Protein AF-A0A330LSX6-F1 (afdb_monomer_lite)

Structure (mmCIF, N/CA/C/O backbone):
data_AF-A0A330LSX6-F1
#
_entry.id   AF-A0A330LSX6-F1
#
loop_
_atom_site.group_PDB
_atom_site.id
_atom_site.type_symbol
_atom_site.label_atom_id
_atom_site.label_alt_id
_atom_site.label_comp_id
_atom_site.label_asym_id
_atom_site.label_entity_id
_atom_site.label_seq_id
_atom_site.pdbx_PDB_ins_code
_atom_site.Cartn_x
_atom_site.Cartn_y
_atom_site.Cartn_z
_atom_site.occupancy
_atom_site.B_iso_or_equiv
_atom_s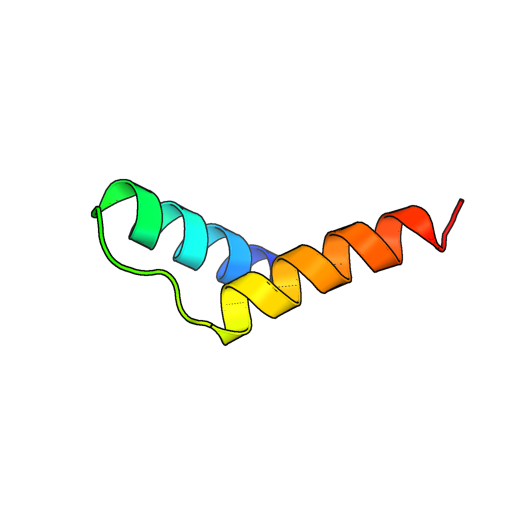ite.auth_seq_id
_atom_site.auth_comp_id
_atom_site.auth_asym_id
_atom_site.auth_atom_id
_atom_site.pdbx_PDB_model_num
ATOM 1 N N . MET A 1 1 ? -9.542 7.862 -11.317 1.00 66.00 1 MET A N 1
ATOM 2 C CA . MET A 1 1 ? -8.189 7.332 -11.012 1.00 66.00 1 MET A CA 1
ATOM 3 C C . MET A 1 1 ? -8.305 6.124 -10.085 1.00 66.00 1 MET A C 1
ATOM 5 O O . MET A 1 1 ? -8.677 6.299 -8.931 1.00 66.00 1 MET A O 1
ATOM 9 N N . LEU A 1 2 ? -8.008 4.917 -10.581 1.00 74.19 2 LEU A N 1
ATOM 10 C CA . LEU A 1 2 ? -8.114 3.653 -9.827 1.00 74.19 2 LEU A CA 1
ATOM 11 C C . LEU A 1 2 ? -7.183 3.604 -8.606 1.00 74.19 2 LEU A C 1
ATOM 13 O O . LEU A 1 2 ? -7.641 3.303 -7.510 1.00 74.19 2 LEU A O 1
ATOM 17 N N . VAL A 1 3 ? -5.920 4.005 -8.774 1.00 73.06 3 VAL A N 1
ATOM 18 C CA . VAL A 1 3 ? -4.914 4.059 -7.696 1.00 73.06 3 VAL A CA 1
ATOM 19 C C . VAL A 1 3 ? -5.343 5.003 -6.573 1.00 73.06 3 VAL A C 1
ATOM 21 O O . VAL A 1 3 ? -5.257 4.670 -5.399 1.00 73.06 3 VAL A O 1
ATOM 24 N N . ARG A 1 4 ? -5.889 6.169 -6.929 1.00 78.94 4 ARG A N 1
ATOM 25 C CA . ARG A 1 4 ? -6.328 7.179 -5.957 1.00 78.94 4 ARG A CA 1
ATOM 26 C C . ARG A 1 4 ? -7.524 6.706 -5.123 1.00 78.94 4 ARG A C 1
ATOM 28 O O . ARG A 1 4 ? -7.588 7.004 -3.939 1.00 78.94 4 ARG A O 1
ATOM 35 N N . ASN A 1 5 ? -8.442 5.944 -5.727 1.00 80.88 5 ASN A N 1
ATOM 36 C CA . ASN A 1 5 ? -9.570 5.318 -5.024 1.00 80.88 5 ASN A CA 1
ATOM 37 C C . ASN A 1 5 ? -9.168 4.086 -4.206 1.00 80.88 5 ASN A C 1
ATOM 39 O O . ASN A 1 5 ? -9.894 3.708 -3.290 1.00 80.88 5 ASN A O 1
ATOM 43 N N . ALA A 1 6 ? -8.069 3.429 -4.568 1.00 75.06 6 ALA A N 1
ATOM 44 C CA . ALA A 1 6 ? -7.470 2.363 -3.780 1.00 75.06 6 ALA A CA 1
ATOM 45 C C . ALA A 1 6 ? -6.869 2.975 -2.498 1.00 75.06 6 ALA A C 1
ATOM 47 O O . ALA A 1 6 ? -7.382 2.749 -1.405 1.00 75.06 6 ALA A O 1
ATOM 48 N N . ILE A 1 7 ? -5.943 3.931 -2.643 1.00 78.81 7 ILE A N 1
ATOM 49 C CA . ILE A 1 7 ? -5.313 4.636 -1.513 1.00 78.81 7 ILE A CA 1
ATOM 50 C C . ILE A 1 7 ? -6.360 5.209 -0.544 1.00 78.81 7 ILE A C 1
ATOM 52 O O . ILE A 1 7 ? -6.292 4.931 0.648 1.00 78.81 7 ILE A O 1
ATOM 56 N N . ARG A 1 8 ? -7.403 5.886 -1.049 1.00 82.69 8 ARG A N 1
ATOM 57 C CA . ARG A 1 8 ? -8.498 6.401 -0.205 1.00 82.69 8 ARG A CA 1
ATOM 58 C C . ARG A 1 8 ? -9.270 5.322 0.557 1.00 82.69 8 ARG A C 1
ATOM 60 O O . ARG A 1 8 ? -9.778 5.595 1.638 1.00 82.69 8 ARG A O 1
ATOM 67 N N . ARG A 1 9 ? -9.420 4.121 -0.009 1.00 79.25 9 ARG A N 1
ATOM 68 C CA . ARG A 1 9 ? -10.059 2.981 0.672 1.00 79.25 9 ARG A CA 1
ATOM 69 C C . ARG A 1 9 ? -9.155 2.420 1.749 1.00 79.25 9 ARG A C 1
ATOM 71 O O . ARG A 1 9 ? -9.645 2.143 2.834 1.00 79.25 9 ARG A O 1
ATOM 78 N N . LYS A 1 10 ? -7.858 2.290 1.457 1.00 77.06 10 LYS A N 1
ATOM 79 C CA . LYS A 1 10 ? -6.854 1.880 2.439 1.00 77.06 10 LYS A CA 1
ATOM 80 C C . LYS A 1 10 ? -6.839 2.841 3.631 1.00 77.06 10 LYS A C 1
ATOM 82 O O . LYS A 1 10 ? -6.980 2.375 4.753 1.00 77.06 10 LYS A O 1
ATOM 87 N N . GLU A 1 11 ? -6.766 4.148 3.374 1.00 79.31 11 GLU A N 1
ATOM 88 C CA . GLU A 1 11 ? -6.792 5.186 4.415 1.00 79.31 11 GLU A CA 1
ATOM 89 C C . GLU A 1 11 ? -8.087 5.139 5.230 1.00 79.31 11 GLU A C 1
ATOM 91 O O . GLU A 1 11 ? -8.047 5.182 6.451 1.00 79.31 11 GLU A O 1
ATOM 96 N N . ARG A 1 12 ? -9.243 4.976 4.576 1.00 83.00 12 ARG A N 1
ATOM 97 C CA . ARG A 1 12 ? -10.535 4.875 5.269 1.00 83.00 12 ARG A CA 1
ATOM 98 C C . ARG A 1 12 ? -10.669 3.591 6.094 1.00 83.00 12 ARG A C 1
ATOM 100 O O . ARG A 1 12 ? -11.332 3.613 7.122 1.00 83.00 12 ARG A O 1
ATOM 107 N N . CYS A 1 13 ? -10.056 2.491 5.658 1.00 80.69 13 CYS A N 1
ATOM 108 C CA . CYS A 1 13 ? -9.972 1.260 6.441 1.00 80.69 13 CYS A CA 1
ATOM 109 C 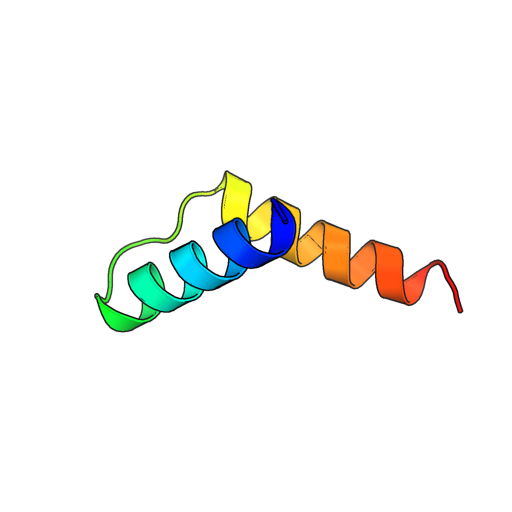C . CYS A 1 13 ? -9.061 1.434 7.665 1.00 80.69 13 CYS A C 1
ATOM 111 O O . CYS A 1 13 ? -9.479 1.073 8.758 1.00 80.69 13 CYS A O 1
ATOM 113 N N . GLU A 1 14 ? -7.880 2.041 7.504 1.00 75.88 14 GLU A N 1
ATOM 114 C CA . GLU A 1 14 ? -6.969 2.362 8.616 1.00 75.88 14 GLU A CA 1
ATOM 115 C C . GLU A 1 14 ? -7.619 3.319 9.632 1.00 75.88 14 GLU A C 1
ATOM 117 O O . GLU A 1 14 ? -7.492 3.101 10.830 1.00 75.88 14 GLU A O 1
ATOM 122 N N . ASP A 1 15 ? -8.385 4.308 9.167 1.00 82.75 15 ASP A N 1
ATOM 123 C CA . ASP A 1 15 ? -9.147 5.245 10.009 1.00 82.75 15 ASP A CA 1
ATOM 124 C C . ASP A 1 15 ? -10.305 4.571 10.771 1.00 82.75 15 ASP A C 1
ATOM 126 O O . ASP A 1 15 ? -10.630 4.947 11.891 1.00 82.75 15 ASP A O 1
ATOM 130 N N . ASN A 1 16 ? -10.904 3.527 10.189 1.00 82.12 16 ASN A N 1
ATOM 131 C CA . ASN A 1 16 ? -11.968 2.738 10.821 1.00 82.12 16 ASN A CA 1
ATOM 132 C C . ASN A 1 16 ? -11.435 1.524 11.609 1.00 82.12 16 ASN A C 1
ATOM 134 O O . ASN A 1 16 ? -12.230 0.662 11.976 1.00 82.12 16 ASN A O 1
ATOM 138 N N . ASP A 1 17 ? -10.115 1.409 11.815 1.00 74.81 17 ASP A N 1
ATOM 139 C CA . ASP A 1 17 ? -9.444 0.245 12.429 1.00 74.81 17 ASP A CA 1
ATOM 140 C C . ASP A 1 17 ? -9.833 -1.102 11.771 1.00 74.81 17 ASP A C 1
ATOM 142 O O . ASP A 1 17 ? -9.817 -2.183 12.360 1.00 74.81 17 ASP A O 1
ATOM 146 N N . THR A 1 18 ? -10.218 -1.043 10.496 1.00 73.81 18 THR A N 1
ATOM 147 C CA . THR A 1 18 ? -10.640 -2.197 9.702 1.00 73.81 18 THR A CA 1
ATOM 148 C C . THR A 1 18 ? -9.512 -2.632 8.786 1.00 73.81 18 THR A C 1
ATOM 150 O O . THR A 1 18 ? -8.740 -1.828 8.263 1.00 73.81 18 THR A O 1
ATOM 153 N N . THR A 1 19 ? -9.385 -3.940 8.571 1.00 72.44 19 THR A N 1
ATOM 154 C CA . THR A 1 19 ? -8.290 -4.473 7.762 1.00 72.44 19 THR A CA 1
ATOM 155 C C . THR A 1 19 ? -8.456 -4.045 6.299 1.00 72.44 19 THR A C 1
ATOM 157 O O . THR A 1 19 ? -9.454 -4.397 5.666 1.00 72.44 19 THR A O 1
ATOM 160 N N . PRO A 1 20 ? -7.490 -3.303 5.721 1.00 73.12 20 PRO A N 1
ATOM 161 C CA . PRO A 1 20 ? -7.574 -2.895 4.326 1.00 73.12 20 PRO A CA 1
ATOM 162 C C . PRO A 1 20 ? -7.491 -4.114 3.403 1.00 73.12 20 PRO A C 1
ATOM 164 O O . PRO A 1 20 ? -6.746 -5.064 3.668 1.00 73.12 20 PRO A O 1
ATOM 167 N N . PHE A 1 21 ? -8.227 -4.068 2.289 1.00 82.00 21 PHE A N 1
ATOM 168 C CA . PHE A 1 21 ? -8.265 -5.158 1.314 1.00 82.00 21 PHE A CA 1
ATOM 169 C C . PHE A 1 21 ? -6.858 -5.521 0.827 1.00 82.00 21 PHE A C 1
ATOM 171 O O . PHE A 1 21 ? -6.036 -4.658 0.513 1.00 82.00 21 PHE A O 1
ATOM 178 N N . TRP A 1 22 ? -6.590 -6.822 0.706 1.00 80.44 22 TRP A N 1
ATOM 179 C CA . TRP A 1 22 ? -5.283 -7.330 0.279 1.00 80.44 22 TRP A CA 1
ATOM 180 C C . TRP A 1 22 ? -4.833 -6.743 -1.070 1.00 80.44 22 TRP A C 1
ATOM 182 O O . TRP A 1 22 ? -3.667 -6.385 -1.232 1.00 80.44 22 TRP A O 1
ATOM 192 N N . PHE A 1 23 ? -5.773 -6.555 -2.002 1.00 75.81 23 PHE A N 1
ATOM 193 C CA . PHE A 1 23 ? -5.521 -5.938 -3.307 1.00 75.81 23 PHE A CA 1
ATOM 194 C C . PHE A 1 23 ? -5.029 -4.486 -3.197 1.00 75.81 23 PHE A C 1
ATOM 196 O O . PHE A 1 23 ? -4.127 -4.078 -3.923 1.00 75.81 23 PHE A O 1
ATOM 203 N N . ASP A 1 24 ? -5.566 -3.726 -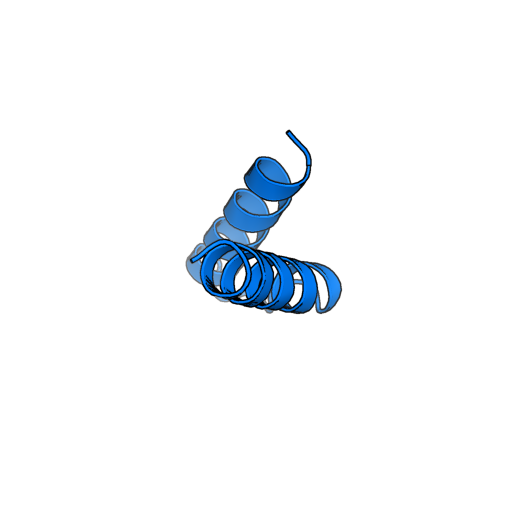2.244 1.00 77.81 24 ASP A N 1
ATOM 204 C CA . ASP A 1 24 ? -5.198 -2.334 -1.987 1.00 77.81 24 ASP A CA 1
ATOM 205 C C . ASP A 1 24 ? -3.745 -2.208 -1.494 1.00 77.81 24 ASP A C 1
ATOM 207 O O . ASP A 1 24 ? -2.969 -1.366 -1.957 1.00 77.81 24 ASP A O 1
ATOM 211 N N . LYS A 1 25 ? -3.326 -3.142 -0.630 1.00 78.75 25 LYS A N 1
ATOM 212 C CA . LYS A 1 25 ? -1.928 -3.286 -0.192 1.00 78.75 25 LYS A CA 1
ATOM 213 C C . LYS A 1 25 ? -0.979 -3.597 -1.352 1.00 78.75 25 LYS A C 1
ATOM 215 O O . LYS A 1 25 ? 0.101 -3.008 -1.423 1.00 78.75 25 LYS A O 1
ATOM 220 N N . GLN A 1 26 ? -1.362 -4.504 -2.252 1.00 82.75 26 GLN A N 1
ATOM 221 C CA . GLN A 1 26 ? -0.533 -4.835 -3.417 1.00 82.75 26 GLN A CA 1
ATOM 222 C C . GLN A 1 26 ? -0.423 -3.654 -4.380 1.00 82.75 26 GLN A C 1
ATOM 224 O O . GLN A 1 26 ? 0.667 -3.372 -4.873 1.00 82.75 26 GLN A O 1
ATOM 229 N N . LEU A 1 27 ? -1.514 -2.917 -4.593 1.00 78.56 27 LEU A N 1
ATOM 230 C CA . LEU A 1 27 ? -1.517 -1.761 -5.484 1.00 78.56 27 LEU A CA 1
ATOM 231 C C . LEU A 1 27 ? -0.630 -0.627 -4.953 1.00 78.56 27 LEU A C 1
ATOM 233 O O . LEU A 1 27 ? 0.130 -0.037 -5.717 1.00 78.56 27 LEU A O 1
ATOM 237 N N . ALA A 1 28 ? -0.664 -0.367 -3.642 1.00 77.75 28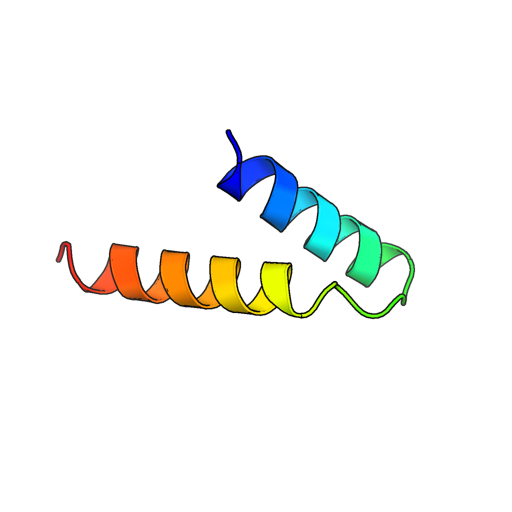 ALA A N 1
ATOM 238 C CA . ALA A 1 28 ? 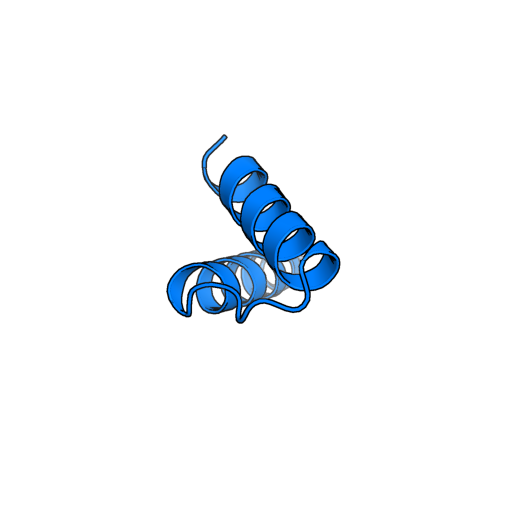0.231 0.595 -2.999 1.00 77.75 28 ALA A CA 1
ATOM 239 C C . ALA A 1 28 ? 1.708 0.175 -3.116 1.00 77.75 28 ALA A C 1
ATOM 241 O O . ALA A 1 28 ? 2.573 0.997 -3.421 1.00 77.75 28 ALA A O 1
ATOM 242 N N . LYS A 1 29 ? 2.002 -1.120 -2.933 1.00 81.44 29 LYS A N 1
ATOM 243 C CA . LYS A 1 29 ? 3.355 -1.671 -3.097 1.00 81.44 29 LYS A CA 1
ATOM 244 C C . LYS A 1 29 ? 3.841 -1.562 -4.544 1.00 81.44 29 LYS A C 1
ATOM 246 O O . LYS A 1 29 ? 4.993 -1.201 -4.768 1.00 81.44 29 LYS A O 1
ATOM 251 N N . PHE A 1 30 ? 2.964 -1.830 -5.508 1.00 80.38 30 PHE A N 1
ATOM 252 C CA . PHE A 1 30 ? 3.265 -1.715 -6.931 1.00 80.38 30 PHE A CA 1
ATOM 253 C C . PHE A 1 30 ? 3.477 -0.260 -7.348 1.00 80.38 30 PHE A C 1
ATOM 255 O O . PHE A 1 30 ? 4.443 0.023 -8.039 1.00 80.38 30 PHE A O 1
ATOM 262 N N . ALA A 1 31 ? 2.650 0.675 -6.872 1.00 78.44 31 ALA A N 1
ATOM 263 C CA . ALA A 1 31 ? 2.845 2.105 -7.115 1.00 78.44 31 ALA A CA 1
ATOM 264 C C . ALA A 1 31 ? 4.196 2.599 -6.565 1.00 78.44 31 ALA A C 1
ATOM 266 O O . ALA A 1 31 ? 4.907 3.334 -7.245 1.00 78.44 31 ALA A O 1
ATOM 267 N N . ASN A 1 32 ? 4.585 2.142 -5.369 1.00 77.31 32 ASN A N 1
ATOM 268 C CA . ASN A 1 32 ? 5.879 2.478 -4.774 1.00 77.31 32 ASN A CA 1
ATOM 269 C C . ASN A 1 32 ? 7.063 1.862 -5.546 1.00 77.31 32 ASN A C 1
ATOM 271 O O . ASN A 1 32 ? 8.102 2.495 -5.698 1.00 77.31 32 ASN A O 1
ATOM 275 N N . ALA A 1 33 ? 6.913 0.634 -6.053 1.00 80.38 33 ALA A N 1
ATOM 276 C CA . ALA A 1 33 ? 7.925 -0.014 -6.886 1.00 80.38 33 ALA A CA 1
ATOM 277 C C . ALA A 1 33 ? 8.033 0.636 -8.277 1.00 80.38 33 ALA A C 1
ATOM 279 O O . ALA A 1 33 ? 9.139 0.883 -8.745 1.00 80.38 33 ALA A O 1
ATOM 280 N N . ALA A 1 34 ? 6.903 0.968 -8.905 1.00 77.06 34 ALA A N 1
ATOM 281 C CA . ALA A 1 34 ? 6.842 1.625 -10.207 1.00 77.06 34 ALA A CA 1
ATOM 282 C C . ALA A 1 34 ? 7.459 3.030 -10.160 1.00 77.06 34 ALA A C 1
ATOM 284 O O . ALA A 1 34 ? 8.271 3.362 -11.014 1.00 77.06 34 ALA A O 1
ATOM 285 N N . GLY A 1 35 ? 7.173 3.820 -9.118 1.00 69.44 35 GLY A N 1
ATOM 286 C CA . GLY A 1 35 ? 7.806 5.131 -8.926 1.00 69.44 35 GLY A CA 1
ATOM 287 C C . GLY A 1 35 ? 9.310 5.067 -8.631 1.00 69.44 35 GLY A C 1
ATOM 288 O O . GLY A 1 35 ? 10.005 6.065 -8.787 1.00 69.44 35 GLY A O 1
ATOM 289 N N . LYS A 1 36 ? 9.824 3.903 -8.212 1.00 63.50 36 LYS A N 1
ATOM 290 C CA . LYS A 1 36 ? 11.258 3.660 -7.999 1.00 63.50 36 LYS A CA 1
ATOM 291 C C . LYS A 1 36 ? 11.955 3.076 -9.232 1.00 63.50 36 LYS A C 1
ATOM 293 O O . LYS A 1 36 ? 13.171 3.143 -9.299 1.00 63.50 36 LYS A O 1
ATOM 298 N N . ALA A 1 37 ? 11.201 2.489 -10.161 1.00 63.00 37 ALA A N 1
ATOM 299 C CA . ALA A 1 37 ? 11.708 1.952 -11.423 1.00 63.00 37 ALA A CA 1
ATOM 300 C C . ALA A 1 37 ? 11.806 3.020 -12.530 1.00 63.00 37 ALA A C 1
ATOM 302 O O . ALA A 1 37 ? 12.525 2.813 -13.499 1.00 63.00 37 ALA A O 1
ATOM 303 N N . ASP A 1 38 ? 11.100 4.146 -12.378 1.00 58.19 38 ASP A N 1
ATOM 304 C CA . ASP A 1 38 ? 11.120 5.292 -13.304 1.00 58.19 38 ASP A CA 1
ATOM 305 C C . ASP A 1 38 ? 12.220 6.330 -12.972 1.00 58.19 38 ASP A C 1
ATOM 307 O O . ASP A 1 38 ? 12.211 7.449 -13.478 1.00 58.19 38 ASP A O 1
ATOM 311 N N . LYS A 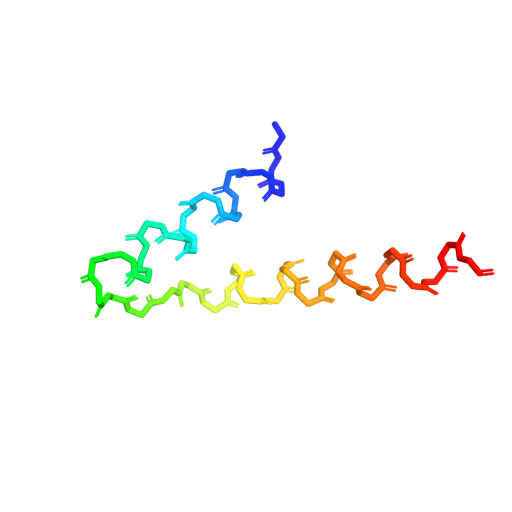1 39 ? 13.176 5.981 -12.100 1.00 49.66 39 LYS A N 1
ATOM 312 C CA . LYS A 1 39 ? 14.319 6.826 -11.728 1.00 49.66 39 LYS A CA 1
ATOM 313 C C . LYS A 1 39 ? 15.624 6.060 -11.858 1.00 49.66 39 LYS A C 1
ATOM 315 O O . LYS A 1 39 ? 16.598 6.679 -12.335 1.00 49.66 39 LYS A O 1
#

Secondary structure (DSSP, 8-state):
-HHHHHHHHHHHHHHTTPPPPHHHHHHHHHHHHHHHH--

Sequence (39 aa):
MLVRNAIRRKERCEDNDTTPFWFDKQLAKFANAAGKADK

Radius of gyration: 10.88 Å; chains: 1; bounding box: 26×15×26 Å

Foldseek 3Di:
DVLVVLVVQCVVCVVVVHDRDPVSVVSVVVVVVVVVVVD

pLDDT: mean 75.81, std 7.12, range [49.66, 83.0]

Organism: NCBI:txid69539